Protein AF-A0A978V3Z7-F1 (afdb_monomer_lite)

Foldseek 3Di:
DPPPPPPVVVVVVVVVVVVVVVVVVVVVVVVVVVVVCVVDPQDDDPPDDPVSNVLSVLLVVLVVCLVDVVNLVVVCVVVVHDSVVSSVVSVVVNVVD

Radius of gyration: 27.11 Å; chains: 1; bounding box: 57×22×78 Å

Sequence (97 aa):
MQVTLSLSLYHAPISLFEENIRASDRFNINSQLEHLQAKYVGTGHADLNRFEWAVNIQRDSYASYVGHYPILAYFAIAENESIGRERYNFMQVQRLC

Secondary structure (DSSP, 8-state):
--SSSSSSSSSHHHHHHHHHHHHHHHHHHHHHHHHHHHHSTT---TT--HHHHHHHHHHHHHHHHHH-HHHHHHHHHHHT--HHHHHHHHHHHHHH-

Structure (mmCIF, N/CA/C/O backbone):
data_AF-A0A978V3Z7-F1
#
_entry.id   AF-A0A978V3Z7-F1
#
loop_
_atom_site.group_PDB
_atom_site.id
_atom_site.type_symbol
_atom_site.label_atom_id
_atom_site.label_alt_id
_atom_site.label_comp_id
_atom_site.label_asym_id
_atom_site.label_entity_id
_atom_site.label_seq_id
_atom_site.pdbx_PDB_ins_code
_atom_site.Cartn_x
_atom_site.Cartn_y
_atom_site.Cartn_z
_atom_site.occupancy
_atom_site.B_iso_or_equiv
_atom_site.auth_seq_id
_atom_site.auth_comp_id
_atom_site.auth_asym_id
_atom_site.auth_atom_id
_atom_site.pdbx_PDB_model_num
ATOM 1 N N . MET A 1 1 ? 42.216 -14.604 -55.842 1.00 47.00 1 MET A N 1
ATOM 2 C CA . MET A 1 1 ? 41.870 -14.406 -54.416 1.00 47.00 1 MET A CA 1
ATOM 3 C C . MET A 1 1 ? 41.500 -12.936 -54.134 1.00 47.00 1 MET A C 1
ATOM 5 O O . MET A 1 1 ? 42.093 -12.334 -53.255 1.00 47.00 1 MET A O 1
ATOM 9 N N . GLN A 1 2 ? 40.561 -12.331 -54.885 1.00 47.78 2 GLN A N 1
ATOM 10 C CA . GLN A 1 2 ? 40.122 -10.932 -54.657 1.00 47.78 2 GLN A CA 1
ATOM 11 C C . GLN A 1 2 ? 38.626 -10.655 -54.918 1.00 47.78 2 GLN A C 1
ATOM 13 O O . GLN A 1 2 ? 38.175 -9.541 -54.690 1.00 47.78 2 GLN A O 1
ATOM 18 N N . VAL A 1 3 ? 37.816 -11.641 -55.322 1.00 46.72 3 VAL A N 1
ATOM 19 C CA . VAL A 1 3 ? 36.389 -11.396 -55.639 1.00 46.72 3 VAL A CA 1
ATOM 20 C C . VAL A 1 3 ? 35.466 -11.583 -54.418 1.00 46.72 3 VAL A C 1
ATOM 22 O O . VAL A 1 3 ? 34.277 -11.312 -54.487 1.00 46.72 3 VAL A O 1
ATOM 25 N N . THR A 1 4 ? 35.998 -11.984 -53.259 1.00 53.34 4 THR A N 1
ATOM 26 C CA . THR A 1 4 ? 35.212 -12.167 -52.022 1.00 53.34 4 THR A CA 1
ATOM 27 C C . THR A 1 4 ? 35.199 -10.948 -51.089 1.00 53.34 4 THR A C 1
ATOM 29 O O . THR A 1 4 ? 34.385 -10.909 -50.174 1.00 53.34 4 THR A O 1
ATOM 32 N N . LEU A 1 5 ? 36.053 -9.937 -51.307 1.00 52.28 5 LEU A N 1
ATOM 33 C CA . LEU A 1 5 ? 36.185 -8.766 -50.417 1.00 52.28 5 LEU A CA 1
ATOM 34 C C . LEU A 1 5 ? 35.220 -7.607 -50.732 1.00 52.28 5 LEU A C 1
ATOM 36 O O . LEU A 1 5 ? 35.071 -6.713 -49.907 1.00 52.28 5 LEU A O 1
ATOM 40 N N . SER A 1 6 ? 34.550 -7.602 -51.890 1.00 51.97 6 SER A N 1
ATOM 41 C CA . SER A 1 6 ? 33.643 -6.510 -52.282 1.00 51.97 6 SER A CA 1
ATOM 42 C C . SER A 1 6 ? 32.201 -6.678 -51.792 1.00 51.97 6 SER A C 1
ATOM 44 O O . SER A 1 6 ? 31.463 -5.700 -51.776 1.00 51.97 6 SER A O 1
ATOM 46 N N . LEU A 1 7 ? 31.783 -7.874 -51.362 1.00 54.34 7 LEU A N 1
ATOM 47 C CA . LEU A 1 7 ? 30.390 -8.136 -50.965 1.00 54.34 7 LEU A CA 1
ATOM 48 C C . LEU A 1 7 ? 30.101 -7.851 -49.476 1.00 54.34 7 LEU A C 1
ATOM 50 O O . LEU A 1 7 ? 28.948 -7.647 -49.109 1.00 54.34 7 LEU A O 1
ATOM 54 N N . SER A 1 8 ? 31.123 -7.790 -48.616 1.00 53.78 8 SER A N 1
ATOM 55 C CA . SER A 1 8 ? 30.967 -7.534 -47.172 1.00 53.78 8 SER A CA 1
ATOM 56 C C . SER A 1 8 ? 30.733 -6.058 -46.819 1.00 53.78 8 SER A C 1
ATOM 58 O O . SER A 1 8 ? 30.177 -5.765 -45.764 1.00 53.78 8 SER A O 1
ATOM 60 N N . LEU A 1 9 ? 31.102 -5.118 -47.697 1.00 55.25 9 LEU A N 1
ATOM 61 C CA . LEU A 1 9 ? 30.970 -3.674 -47.450 1.00 55.25 9 LEU A CA 1
ATOM 62 C C . LEU A 1 9 ? 29.582 -3.105 -47.805 1.00 55.25 9 LEU A C 1
ATOM 64 O O . LEU A 1 9 ? 29.195 -2.074 -47.264 1.00 55.25 9 LEU A O 1
ATOM 68 N N . TYR A 1 10 ? 28.801 -3.787 -48.651 1.00 53.47 10 TYR A N 1
ATOM 69 C CA . TYR A 1 10 ? 27.436 -3.368 -49.018 1.00 53.47 10 TYR A CA 1
ATOM 70 C C . TYR A 1 10 ? 26.343 -3.906 -48.079 1.00 53.47 10 TYR A C 1
ATOM 72 O O . TYR A 1 10 ? 25.186 -3.513 -48.201 1.00 53.47 10 TYR A O 1
ATOM 80 N N . HIS A 1 11 ? 26.692 -4.777 -47.126 1.00 56.09 11 HIS A N 1
ATOM 81 C CA . HIS A 1 11 ? 25.752 -5.321 -46.136 1.00 56.09 11 HIS A CA 1
ATOM 82 C C . HIS A 1 11 ? 25.703 -4.512 -44.823 1.00 56.09 11 HIS A C 1
ATOM 84 O O . HIS A 1 11 ? 24.694 -4.526 -44.125 1.00 56.09 11 HIS A O 1
ATOM 90 N N . ALA A 1 12 ? 26.756 -3.749 -44.513 1.00 57.56 12 ALA A N 1
ATOM 91 C CA . ALA A 1 12 ? 26.858 -2.934 -43.299 1.00 57.56 12 ALA A CA 1
ATOM 92 C C . ALA A 1 12 ? 25.809 -1.802 -43.137 1.00 57.56 12 ALA A C 1
ATOM 94 O O . ALA A 1 12 ? 25.363 -1.576 -42.011 1.00 57.56 12 ALA A O 1
ATOM 95 N N . PRO A 1 13 ? 25.376 -1.066 -44.186 1.00 61.66 13 PRO A N 1
ATOM 96 C CA . PRO A 1 13 ? 24.436 0.044 -43.990 1.00 61.66 13 PRO A CA 1
ATOM 97 C C . PRO A 1 13 ? 23.011 -0.422 -43.647 1.00 61.66 13 PRO A C 1
ATOM 99 O O . PRO A 1 13 ? 22.299 0.285 -42.940 1.00 61.66 13 PRO A O 1
ATOM 102 N N . ILE A 1 14 ? 22.604 -1.617 -44.093 1.00 66.38 14 ILE A N 1
ATOM 103 C CA . ILE A 1 14 ? 21.287 -2.194 -43.775 1.00 66.38 14 ILE A CA 1
ATOM 104 C C . ILE A 1 14 ? 21.258 -2.678 -42.321 1.00 66.38 14 ILE A C 1
ATOM 106 O O . ILE A 1 14 ? 20.304 -2.390 -41.605 1.00 66.38 14 ILE A O 1
ATOM 110 N N . SER A 1 15 ? 22.315 -3.351 -41.853 1.00 65.81 15 SER A N 1
ATOM 111 C CA . SER A 1 15 ? 22.393 -3.823 -40.464 1.00 65.81 15 SER A CA 1
ATOM 112 C C . SER A 1 15 ? 22.449 -2.678 -39.451 1.00 65.81 15 SER A C 1
ATOM 114 O O . SER A 1 15 ? 21.828 -2.779 -38.400 1.00 65.81 15 SER A O 1
ATOM 116 N N . LEU A 1 16 ? 23.132 -1.573 -39.776 1.00 70.94 16 LEU A N 1
ATOM 117 C CA . LEU A 1 16 ? 23.174 -0.378 -38.924 1.00 70.94 16 LEU A CA 1
ATOM 118 C C . LEU A 1 16 ? 21.828 0.355 -38.874 1.00 70.94 16 LEU A 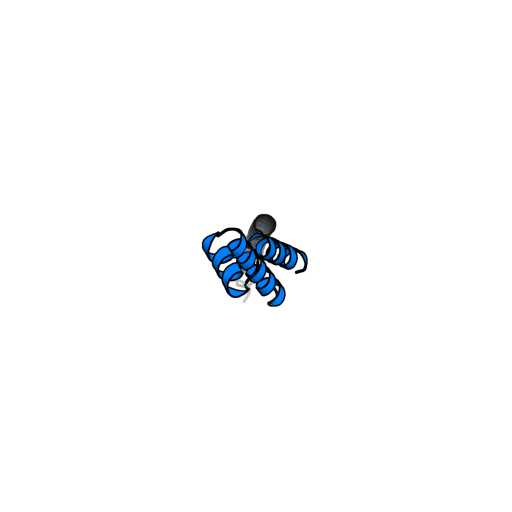C 1
ATOM 120 O O . LEU A 1 16 ? 21.448 0.877 -37.829 1.00 70.94 16 LEU A O 1
ATOM 124 N N . PHE A 1 17 ? 21.099 0.403 -39.989 1.00 71.44 17 PHE A N 1
ATOM 125 C CA . PHE A 1 17 ? 19.759 0.986 -40.017 1.00 71.44 17 PHE A CA 1
ATOM 126 C C . PHE A 1 17 ? 18.764 0.145 -39.207 1.00 71.44 17 PHE A C 1
ATOM 128 O O . PHE A 1 17 ? 18.030 0.693 -38.388 1.00 71.44 17 PHE A O 1
ATOM 135 N N . GLU A 1 18 ? 18.799 -1.179 -39.366 1.00 70.44 18 GLU A N 1
ATOM 136 C CA . GLU A 1 18 ? 18.013 -2.113 -38.554 1.00 70.44 18 GLU A CA 1
ATOM 137 C C . GLU A 1 18 ? 18.361 -2.001 -37.063 1.00 70.44 18 GLU A C 1
ATOM 139 O O . GLU A 1 18 ? 17.456 -1.894 -36.240 1.00 70.44 18 GLU A O 1
ATOM 144 N N . GLU A 1 19 ? 19.645 -1.943 -36.687 1.00 73.62 19 GLU A N 1
ATOM 145 C CA . GLU A 1 19 ? 20.055 -1.710 -35.293 1.00 73.62 19 GLU A CA 1
ATOM 146 C C . GLU A 1 19 ? 19.510 -0.394 -34.734 1.00 73.62 19 GLU A C 1
ATOM 148 O O . GLU A 1 19 ? 19.061 -0.355 -33.588 1.00 73.62 19 GLU A O 1
ATOM 153 N N . ASN A 1 20 ? 19.501 0.672 -35.536 1.00 74.88 20 ASN A N 1
ATOM 154 C CA . ASN A 1 20 ? 19.003 1.975 -35.108 1.00 74.88 20 ASN A CA 1
ATOM 155 C C . ASN A 1 20 ? 17.472 1.982 -34.946 1.00 74.88 20 ASN A C 1
ATOM 157 O O . ASN A 1 20 ? 16.961 2.532 -33.970 1.00 74.88 20 ASN A O 1
ATOM 161 N N . ILE A 1 21 ? 16.736 1.307 -35.839 1.00 77.06 21 ILE A N 1
ATOM 162 C CA . ILE A 1 21 ? 15.292 1.075 -35.668 1.00 77.06 21 ILE A CA 1
ATOM 163 C C . ILE A 1 21 ? 15.042 0.265 -34.394 1.00 77.06 21 ILE A C 1
ATOM 165 O O . ILE A 1 21 ? 14.244 0.682 -33.557 1.00 77.06 21 ILE A O 1
ATOM 169 N N . ARG A 1 22 ? 15.784 -0.829 -34.171 1.00 74.69 22 ARG A N 1
ATOM 170 C CA . ARG A 1 22 ? 15.649 -1.635 -32.948 1.00 74.69 22 ARG A CA 1
ATOM 171 C C . ARG A 1 22 ? 15.952 -0.832 -31.688 1.00 74.69 22 ARG A C 1
ATOM 173 O O . ARG A 1 22 ? 15.265 -1.002 -30.684 1.00 74.69 22 ARG A O 1
ATOM 180 N N . ALA A 1 23 ? 16.959 0.036 -31.712 1.00 77.12 23 ALA A N 1
ATOM 181 C CA . ALA A 1 23 ? 17.276 0.917 -30.593 1.00 77.12 23 ALA A CA 1
ATOM 182 C C . ALA A 1 23 ? 16.158 1.946 -30.343 1.00 77.12 23 ALA A C 1
ATOM 184 O O . ALA A 1 23 ? 15.782 2.172 -29.191 1.00 77.12 23 ALA A O 1
ATOM 185 N N . SER A 1 24 ? 15.584 2.518 -31.407 1.00 78.38 24 SER A N 1
ATOM 186 C CA . SER A 1 24 ? 14.454 3.451 -31.332 1.00 78.38 24 SER A CA 1
ATOM 187 C C . SER A 1 24 ? 13.189 2.788 -30.772 1.00 78.38 24 SER A C 1
ATOM 189 O O . SER A 1 24 ? 12.563 3.337 -29.864 1.00 78.38 24 SER A O 1
ATOM 191 N N . ASP A 1 25 ? 12.869 1.567 -31.211 1.00 79.94 25 ASP A N 1
ATOM 192 C CA . ASP A 1 25 ? 11.753 0.777 -30.680 1.00 79.94 25 ASP A CA 1
ATOM 193 C C . ASP A 1 25 ? 11.938 0.471 -29.190 1.00 79.94 25 ASP A C 1
ATOM 195 O O . ASP A 1 25 ? 11.000 0.578 -28.401 1.00 79.94 25 ASP A O 1
ATOM 199 N N . ARG A 1 26 ? 13.165 0.143 -28.766 1.00 75.81 26 ARG A N 1
ATOM 200 C CA . ARG A 1 26 ? 13.482 -0.097 -27.350 1.00 75.81 26 ARG A CA 1
ATOM 201 C C . ARG A 1 26 ? 13.337 1.164 -26.505 1.00 75.81 26 ARG A C 1
ATOM 203 O O . ARG A 1 26 ? 12.795 1.081 -25.407 1.00 75.81 26 ARG A O 1
ATOM 210 N N . PHE A 1 27 ? 13.766 2.317 -27.015 1.00 75.88 27 PHE A N 1
ATOM 211 C CA . PHE A 1 27 ? 13.562 3.600 -26.344 1.00 75.88 27 PHE A CA 1
ATOM 212 C C . PHE A 1 27 ? 12.070 3.942 -26.210 1.00 75.88 27 PHE A C 1
ATOM 214 O O . PHE A 1 27 ? 11.623 4.355 -25.142 1.00 75.88 27 PHE A O 1
ATOM 221 N N . ASN A 1 28 ? 11.283 3.698 -27.260 1.00 81.44 28 ASN A N 1
ATOM 222 C CA . ASN A 1 28 ? 9.835 3.902 -27.254 1.00 81.44 28 ASN A CA 1
ATOM 223 C C . ASN A 1 28 ? 9.106 2.971 -26.266 1.00 81.44 28 ASN A C 1
ATOM 225 O O . ASN A 1 28 ? 8.177 3.387 -25.578 1.00 81.44 28 ASN A O 1
ATOM 229 N N . ILE A 1 29 ? 9.532 1.711 -26.160 1.00 78.75 29 ILE A N 1
ATOM 230 C CA . ILE A 1 29 ? 8.973 0.768 -25.182 1.00 78.75 29 ILE A CA 1
ATOM 231 C C . ILE A 1 29 ? 9.301 1.220 -23.755 1.00 78.75 29 ILE A C 1
ATOM 233 O O . ILE A 1 29 ? 8.419 1.220 -22.899 1.00 78.75 29 ILE A O 1
ATOM 237 N N . ASN A 1 30 ? 10.542 1.638 -23.496 1.00 81.62 30 ASN A N 1
ATOM 238 C CA . ASN A 1 30 ? 10.953 2.083 -22.165 1.00 81.62 30 ASN A CA 1
ATOM 239 C C . ASN A 1 30 ? 10.191 3.341 -21.722 1.00 81.62 30 ASN A C 1
ATOM 241 O O . ASN A 1 30 ? 9.692 3.374 -20.602 1.00 81.62 30 ASN A O 1
ATOM 245 N N . SER A 1 31 ? 10.002 4.325 -22.607 1.00 82.44 31 SER A N 1
ATOM 246 C CA . SER A 1 31 ? 9.251 5.542 -22.268 1.00 82.44 31 SER A CA 1
ATOM 247 C C . SER A 1 31 ? 7.770 5.266 -21.974 1.00 82.44 31 SER A C 1
ATOM 249 O O . SER A 1 31 ? 7.187 5.868 -21.070 1.00 82.44 31 SER A O 1
ATOM 251 N N . GLN A 1 32 ? 7.152 4.315 -22.684 1.00 82.81 32 GLN A N 1
ATOM 252 C CA . GLN A 1 32 ? 5.789 3.867 -22.390 1.00 82.81 32 GLN A CA 1
ATOM 253 C C . GLN A 1 32 ? 5.701 3.149 -21.038 1.00 82.81 32 GLN A C 1
ATOM 255 O O . GLN A 1 32 ? 4.755 3.378 -20.282 1.00 82.81 32 GLN A O 1
ATOM 260 N N . LEU A 1 33 ? 6.682 2.304 -20.712 1.00 83.12 33 LEU A N 1
ATOM 261 C CA . LEU A 1 33 ? 6.736 1.611 -19.425 1.00 83.12 33 LEU A CA 1
ATOM 262 C C . LEU A 1 33 ? 6.912 2.590 -18.260 1.00 83.12 33 LEU A C 1
ATOM 264 O O . LEU A 1 33 ? 6.164 2.501 -17.287 1.00 83.12 33 LEU A O 1
ATOM 268 N N . GLU A 1 34 ? 7.813 3.563 -18.387 1.00 84.12 34 GLU A N 1
ATOM 269 C CA . GLU A 1 34 ? 8.020 4.622 -17.391 1.00 84.12 34 GLU A CA 1
ATOM 270 C C . GLU A 1 34 ? 6.745 5.449 -17.174 1.00 84.12 34 GLU A C 1
ATOM 272 O O . GLU A 1 34 ? 6.367 5.743 -16.037 1.00 84.12 34 GLU A O 1
ATOM 277 N N . HIS A 1 35 ? 6.016 5.765 -18.250 1.00 85.69 35 HIS A N 1
ATOM 278 C CA . HIS A 1 35 ? 4.735 6.463 -18.151 1.00 85.69 35 HIS A CA 1
ATOM 279 C C . HIS A 1 35 ? 3.689 5.663 -17.357 1.00 85.69 35 HIS A C 1
ATOM 281 O O . HIS A 1 35 ? 2.981 6.219 -16.512 1.00 85.69 35 HIS A O 1
ATOM 287 N N . LEU A 1 36 ? 3.584 4.354 -17.604 1.00 86.81 36 LEU A N 1
ATOM 288 C CA . LEU A 1 36 ? 2.651 3.488 -16.880 1.00 86.81 36 LEU A CA 1
ATOM 289 C C . LEU A 1 36 ? 3.056 3.319 -15.410 1.00 86.81 36 LEU A C 1
ATOM 291 O O . LEU A 1 36 ? 2.188 3.360 -14.538 1.00 86.81 36 LEU A O 1
ATOM 295 N N . GLN A 1 37 ? 4.352 3.197 -15.127 1.00 86.00 37 GLN A N 1
ATOM 296 C CA . GLN A 1 37 ? 4.888 3.114 -13.766 1.00 86.00 37 GLN A CA 1
ATOM 297 C C . GLN A 1 37 ? 4.635 4.401 -12.971 1.00 86.00 37 GLN A C 1
ATOM 299 O O . GLN A 1 37 ? 4.272 4.333 -11.799 1.00 86.00 37 GLN A O 1
ATOM 304 N N . ALA A 1 38 ? 4.728 5.567 -13.615 1.00 83.50 38 ALA A N 1
ATOM 305 C CA . ALA A 1 38 ? 4.375 6.844 -12.997 1.00 83.50 38 ALA A CA 1
ATOM 306 C C . ALA A 1 38 ? 2.867 6.970 -12.705 1.00 83.50 38 ALA A C 1
ATOM 308 O O . ALA A 1 38 ? 2.470 7.655 -11.763 1.00 83.50 38 ALA A O 1
ATOM 309 N N . LYS A 1 39 ? 2.014 6.310 -13.500 1.00 89.88 39 LYS A N 1
ATOM 310 C CA . LYS A 1 39 ? 0.554 6.334 -13.328 1.00 89.88 39 LYS A CA 1
ATOM 311 C C . LYS A 1 39 ? 0.064 5.382 -12.235 1.00 89.88 39 LYS A C 1
ATOM 313 O O . LYS A 1 39 ? -0.869 5.724 -11.509 1.00 89.88 39 LYS A O 1
ATOM 318 N N . TYR A 1 40 ? 0.651 4.191 -12.137 1.00 88.44 40 TYR A N 1
ATOM 319 C CA . TYR A 1 40 ? 0.221 3.139 -11.214 1.00 88.44 40 TYR A CA 1
ATOM 320 C C . TYR A 1 40 ? 1.274 2.906 -10.131 1.00 88.44 40 TYR A C 1
ATOM 322 O O . TYR A 1 40 ? 2.239 2.161 -10.315 1.00 88.44 40 TYR A O 1
ATOM 330 N N . VAL A 1 41 ? 1.055 3.538 -8.976 1.00 86.75 41 VAL A N 1
ATOM 331 C CA . VAL A 1 41 ? 1.937 3.426 -7.808 1.00 86.75 41 VAL A CA 1
ATOM 332 C C . VAL A 1 41 ? 2.052 1.965 -7.363 1.00 86.75 41 VAL A C 1
ATOM 334 O O . VAL A 1 41 ? 1.043 1.287 -7.186 1.00 86.75 41 VAL A O 1
ATOM 337 N N . GLY A 1 42 ? 3.284 1.492 -7.159 1.00 85.81 42 GLY A N 1
ATOM 338 C CA . GLY A 1 42 ? 3.577 0.106 -6.773 1.00 85.81 42 GLY A CA 1
ATOM 339 C C . GLY A 1 42 ? 3.889 -0.836 -7.940 1.00 85.81 42 GLY A C 1
ATOM 340 O O . GLY A 1 42 ? 4.174 -2.009 -7.705 1.00 85.81 42 GLY A O 1
ATOM 341 N N . THR A 1 43 ? 3.884 -0.347 -9.185 1.00 88.06 43 THR A N 1
ATOM 342 C CA . THR A 1 43 ? 4.331 -1.132 -10.347 1.00 88.06 43 THR A CA 1
ATOM 343 C C . THR A 1 43 ? 5.833 -1.402 -10.257 1.00 88.06 43 THR A C 1
ATOM 345 O O . THR A 1 43 ? 6.630 -0.470 -10.175 1.00 88.06 43 THR A O 1
ATOM 348 N N . GLY A 1 44 ? 6.224 -2.678 -10.275 1.00 86.25 44 GLY A N 1
ATOM 349 C CA . GLY A 1 44 ? 7.627 -3.070 -10.155 1.00 86.25 44 GLY A CA 1
ATOM 350 C C . GLY A 1 44 ? 8.464 -2.864 -11.421 1.00 86.25 44 GLY A C 1
ATOM 351 O O . GLY A 1 44 ? 7.939 -2.757 -12.531 1.00 86.25 44 GLY A O 1
ATOM 352 N N . HIS A 1 45 ? 9.787 -2.853 -11.245 1.00 87.00 45 HIS A N 1
ATOM 353 C CA . HIS A 1 45 ? 10.787 -2.854 -12.316 1.00 87.00 45 HIS A CA 1
ATOM 354 C C . HIS A 1 45 ? 11.965 -3.774 -11.953 1.00 87.00 45 HIS A C 1
ATOM 356 O O . HIS A 1 45 ? 12.068 -4.239 -10.819 1.00 87.00 45 HIS A O 1
ATOM 362 N N . ALA A 1 46 ? 12.837 -4.072 -12.922 1.00 85.31 46 ALA A N 1
ATOM 363 C CA . ALA A 1 46 ? 13.929 -5.037 -12.749 1.00 85.31 46 ALA A CA 1
ATOM 364 C C . ALA A 1 46 ? 14.922 -4.650 -11.634 1.00 85.31 46 ALA A C 1
ATOM 366 O O . ALA A 1 46 ? 15.430 -5.526 -10.940 1.00 85.31 46 ALA A O 1
ATOM 367 N N . ASP A 1 47 ? 15.148 -3.351 -11.438 1.00 88.19 47 ASP A N 1
ATOM 368 C CA . ASP A 1 47 ? 16.069 -2.811 -10.427 1.00 88.19 47 ASP A CA 1
ATOM 369 C C . ASP A 1 47 ? 15.406 -2.516 -9.069 1.00 88.19 47 ASP A C 1
ATOM 371 O O . ASP A 1 47 ? 16.003 -1.862 -8.216 1.00 88.19 47 ASP A O 1
ATOM 375 N N . LEU A 1 48 ? 14.161 -2.954 -8.862 1.00 90.06 48 LEU A N 1
ATOM 376 C CA . LEU A 1 48 ? 13.400 -2.641 -7.657 1.00 90.06 48 LEU A CA 1
ATOM 377 C C . LEU A 1 48 ? 14.008 -3.335 -6.429 1.00 90.06 48 LEU A C 1
ATOM 379 O O . LEU A 1 48 ? 14.198 -4.556 -6.402 1.00 90.06 48 LEU A O 1
ATOM 383 N N . ASN A 1 49 ? 14.290 -2.563 -5.378 1.00 93.06 49 ASN A N 1
ATOM 384 C CA . ASN A 1 49 ? 14.915 -3.101 -4.175 1.00 93.06 49 ASN A CA 1
ATOM 385 C C . ASN A 1 49 ? 13.903 -3.885 -3.321 1.00 93.06 49 ASN A C 1
ATOM 387 O O . ASN A 1 49 ? 12.738 -3.511 -3.189 1.00 93.06 49 ASN A O 1
ATOM 391 N N . ARG A 1 50 ? 14.363 -4.934 -2.627 1.00 90.75 50 ARG A N 1
ATOM 392 C CA . ARG A 1 50 ? 13.526 -5.726 -1.705 1.00 90.75 50 ARG A CA 1
ATOM 393 C C . ARG A 1 50 ? 12.787 -4.864 -0.680 1.00 90.75 50 ARG A C 1
ATOM 395 O O . ARG A 1 50 ? 11.659 -5.187 -0.328 1.00 90.75 50 ARG A O 1
ATOM 402 N N . PHE A 1 51 ? 13.416 -3.786 -0.209 1.00 91.38 51 PHE A N 1
ATOM 403 C CA . PHE A 1 51 ? 12.791 -2.853 0.727 1.00 91.38 51 PHE A CA 1
ATOM 404 C C . PHE A 1 51 ? 11.615 -2.097 0.093 1.00 91.38 51 PHE A C 1
ATOM 406 O O . PHE A 1 51 ? 10.530 -2.068 0.663 1.00 91.38 51 PHE A O 1
ATOM 413 N N . GLU A 1 52 ? 11.798 -1.554 -1.111 1.00 90.06 52 GLU A N 1
ATOM 414 C CA . GLU A 1 52 ? 10.745 -0.837 -1.843 1.00 90.06 52 GLU A CA 1
ATOM 415 C C . GLU A 1 52 ? 9.570 -1.762 -2.172 1.00 90.06 52 GLU A C 1
ATOM 417 O O . GLU A 1 52 ? 8.408 -1.367 -2.071 1.00 90.06 52 GLU A O 1
ATOM 422 N N . TRP A 1 53 ? 9.857 -3.029 -2.494 1.00 91.62 53 TRP A N 1
ATOM 423 C CA . TRP A 1 53 ? 8.814 -4.035 -2.680 1.00 91.62 53 TRP A CA 1
ATOM 424 C C . TRP A 1 53 ? 8.033 -4.243 -1.381 1.00 91.62 53 TRP A C 1
ATOM 426 O O . TRP A 1 53 ? 6.805 -4.147 -1.370 1.00 91.62 53 TRP A O 1
ATOM 436 N N . ALA A 1 54 ? 8.735 -4.504 -0.277 1.00 92.25 54 ALA A N 1
ATOM 437 C CA . ALA A 1 54 ? 8.105 -4.773 1.008 1.00 92.25 54 ALA A CA 1
ATOM 438 C C . ALA A 1 54 ? 7.196 -3.616 1.453 1.00 92.25 54 ALA A C 1
ATOM 440 O O . ALA A 1 54 ? 6.063 -3.864 1.863 1.00 92.25 54 ALA A O 1
ATOM 441 N N . VAL A 1 55 ? 7.646 -2.367 1.291 1.00 91.50 55 VAL A N 1
ATOM 442 C CA . VAL A 1 55 ? 6.848 -1.172 1.609 1.00 91.50 55 VAL A CA 1
ATOM 443 C C . VAL A 1 55 ? 5.602 -1.079 0.724 1.00 91.50 55 VAL A C 1
ATOM 445 O O . VAL A 1 55 ? 4.514 -0.814 1.233 1.00 91.50 55 VAL A O 1
ATOM 448 N N . ASN A 1 56 ? 5.710 -1.363 -0.579 1.00 92.12 56 ASN A N 1
ATOM 449 C CA . ASN A 1 56 ? 4.545 -1.386 -1.468 1.00 92.12 56 ASN A CA 1
ATOM 450 C C . ASN A 1 56 ? 3.501 -2.427 -1.037 1.00 92.12 56 ASN A C 1
ATOM 452 O O . ASN A 1 56 ? 2.319 -2.102 -0.940 1.00 92.12 56 ASN A O 1
ATOM 456 N N . ILE A 1 57 ? 3.935 -3.643 -0.693 1.00 92.88 57 ILE A N 1
ATOM 457 C CA . ILE A 1 57 ? 3.037 -4.707 -0.213 1.00 92.88 57 ILE A CA 1
ATOM 458 C C . ILE A 1 57 ? 2.393 -4.329 1.122 1.00 92.88 57 ILE A C 1
ATOM 460 O O . ILE A 1 57 ? 1.192 -4.529 1.316 1.00 92.88 57 ILE A O 1
ATOM 464 N N . GLN A 1 58 ? 3.173 -3.765 2.043 1.00 92.69 58 GLN A N 1
ATOM 465 C CA . GLN A 1 58 ? 2.682 -3.318 3.342 1.00 92.69 58 GLN A CA 1
ATOM 466 C C . GLN A 1 58 ? 1.617 -2.224 3.178 1.00 92.69 58 GLN A C 1
ATOM 468 O O . GLN A 1 58 ? 0.543 -2.315 3.776 1.00 92.69 58 GLN A O 1
ATOM 473 N N . ARG A 1 59 ? 1.872 -1.235 2.313 1.00 92.31 59 ARG A N 1
ATOM 474 C CA . ARG A 1 59 ? 0.934 -0.152 1.990 1.00 92.31 59 ARG A CA 1
ATOM 475 C C . ARG A 1 59 ? -0.384 -0.692 1.432 1.00 92.31 59 ARG A C 1
ATOM 477 O O . ARG A 1 59 ? -1.448 -0.285 1.897 1.00 92.31 59 ARG A O 1
ATOM 484 N N . ASP A 1 60 ? -0.324 -1.617 0.477 1.00 93.38 60 ASP A N 1
ATOM 485 C CA . ASP A 1 60 ? -1.520 -2.207 -0.142 1.00 93.38 60 ASP A CA 1
ATOM 486 C C . ASP A 1 60 ? -2.310 -3.089 0.844 1.00 93.38 60 ASP A C 1
ATOM 488 O O . ASP A 1 60 ? -3.547 -3.110 0.829 1.00 93.38 60 ASP A O 1
ATOM 492 N N . SER A 1 61 ? -1.608 -3.756 1.766 1.00 93.50 61 SER A N 1
ATOM 493 C CA . SER A 1 61 ? -2.228 -4.531 2.845 1.00 93.50 61 SER A CA 1
ATOM 494 C C . SER A 1 61 ? -3.003 -3.625 3.805 1.00 93.50 61 SER A C 1
ATOM 496 O O . SER A 1 61 ? -4.192 -3.851 4.027 1.00 93.50 61 SER A O 1
ATOM 498 N N . TYR A 1 62 ? -2.392 -2.544 4.308 1.00 93.38 62 TYR A N 1
ATOM 499 C CA . TYR A 1 62 ? -3.084 -1.600 5.197 1.00 93.38 62 TYR A CA 1
ATOM 500 C C . TYR A 1 62 ? -4.248 -0.879 4.514 1.00 93.38 62 TYR A C 1
ATOM 502 O O . TYR A 1 62 ? -5.303 -0.701 5.129 1.00 93.38 62 TYR A O 1
ATOM 510 N N . ALA A 1 63 ? -4.102 -0.516 3.235 1.00 92.44 63 ALA A N 1
ATOM 511 C CA . ALA A 1 63 ? -5.200 0.047 2.454 1.00 92.44 63 ALA A CA 1
ATOM 512 C C . ALA A 1 63 ? -6.389 -0.927 2.386 1.00 92.44 63 ALA A C 1
ATOM 514 O O . ALA A 1 63 ? -7.540 -0.527 2.580 1.00 92.44 63 ALA A O 1
ATOM 515 N N . SER A 1 64 ? -6.110 -2.220 2.193 1.00 93.94 64 SER A N 1
ATOM 516 C CA . SER A 1 64 ? -7.127 -3.273 2.217 1.00 93.94 64 SER A CA 1
ATOM 517 C C . SER A 1 64 ? -7.753 -3.434 3.603 1.00 93.94 64 SER A C 1
ATOM 519 O O . SER A 1 64 ? -8.971 -3.595 3.689 1.00 93.94 64 SER A O 1
ATOM 521 N N . TYR A 1 65 ? -6.969 -3.331 4.682 1.00 94.25 65 TYR A N 1
ATOM 522 C CA . TYR A 1 65 ? -7.482 -3.448 6.049 1.00 94.25 65 TYR A CA 1
ATOM 523 C C . TYR A 1 65 ? -8.475 -2.345 6.398 1.00 94.25 65 TYR A C 1
ATOM 525 O O . TYR A 1 65 ? -9.532 -2.621 6.953 1.00 94.25 65 TYR A O 1
ATOM 533 N N . VAL A 1 66 ? -8.178 -1.103 6.016 1.00 92.94 66 VAL A N 1
ATOM 534 C CA . VAL A 1 66 ? -9.069 0.043 6.249 1.00 92.94 66 VAL A CA 1
ATOM 5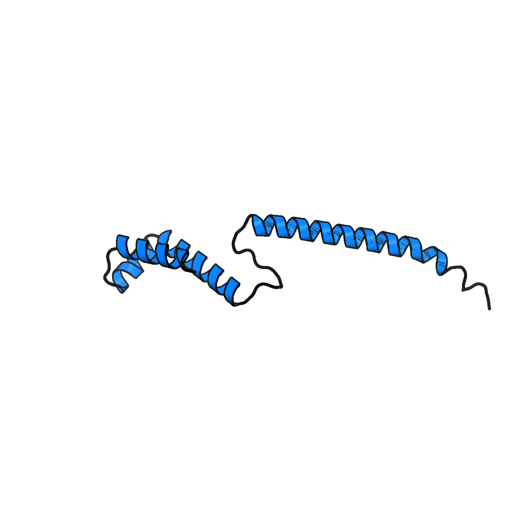35 C C . VAL A 1 66 ? -10.275 0.044 5.299 1.00 92.94 66 VAL A C 1
ATOM 537 O O . VAL A 1 66 ? -11.355 0.508 5.676 1.00 92.94 66 VAL A O 1
ATOM 540 N N . GLY A 1 67 ? -10.103 -0.457 4.071 1.00 93.19 67 GLY A N 1
ATOM 541 C CA . GLY A 1 67 ? -11.155 -0.513 3.055 1.00 93.19 67 GLY A CA 1
ATOM 542 C C . GLY A 1 67 ? -12.226 -1.575 3.320 1.00 93.19 67 GLY A C 1
ATOM 543 O O . GLY A 1 67 ? -13.395 -1.354 3.003 1.00 93.19 67 GLY A O 1
ATOM 544 N N . HIS A 1 68 ? -11.862 -2.702 3.936 1.00 95.56 68 HIS A N 1
ATOM 545 C CA . HIS A 1 68 ? -12.786 -3.804 4.203 1.00 95.56 68 HIS A CA 1
ATOM 546 C C . HIS A 1 68 ? -13.243 -3.791 5.665 1.00 95.56 68 HIS A C 1
ATOM 548 O O . HIS A 1 68 ? -12.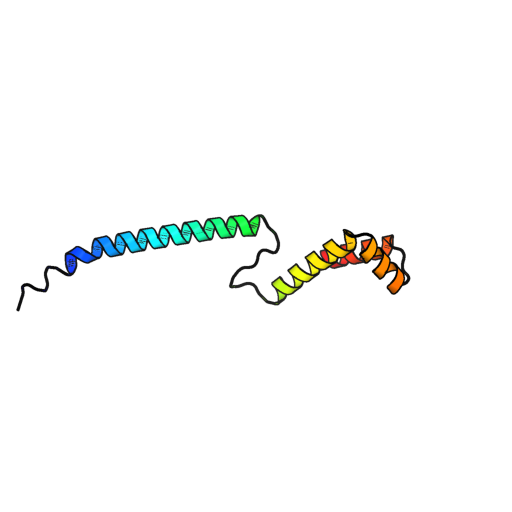508 -4.145 6.579 1.00 95.56 68 HIS A O 1
ATOM 554 N N . TYR A 1 69 ? -14.510 -3.459 5.904 1.00 92.44 69 TYR A N 1
ATOM 555 C CA . TYR A 1 69 ? -15.068 -3.445 7.259 1.00 92.44 69 TYR A CA 1
ATOM 556 C C . TYR A 1 69 ? -14.868 -4.742 8.082 1.00 92.44 69 TYR A C 1
ATOM 558 O O . TYR A 1 69 ? -14.490 -4.625 9.248 1.00 92.44 69 TYR A O 1
ATO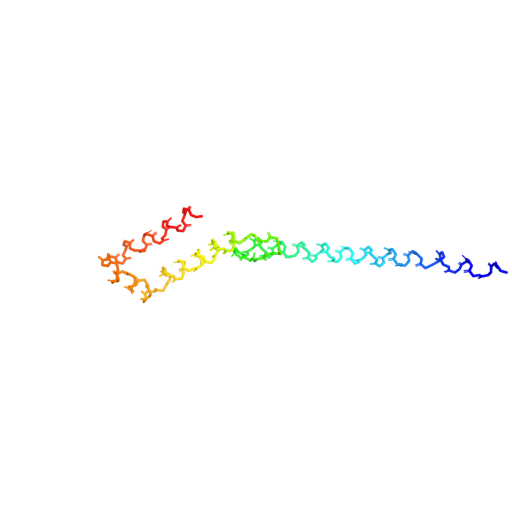M 566 N N . PRO A 1 70 ? -15.068 -5.969 7.546 1.00 95.19 70 PRO A N 1
ATOM 567 C CA . PRO A 1 70 ? -14.956 -7.177 8.368 1.00 95.19 70 PRO A CA 1
ATOM 568 C C . PRO A 1 70 ? -13.531 -7.433 8.866 1.00 95.19 70 PRO A C 1
ATOM 570 O O . PRO A 1 70 ? -13.358 -7.902 9.988 1.00 95.19 70 PRO A O 1
ATOM 573 N N . ILE A 1 71 ? -12.511 -7.099 8.069 1.00 95.25 71 ILE A N 1
ATOM 574 C CA . ILE A 1 71 ? -11.120 -7.304 8.480 1.00 95.25 71 ILE A CA 1
ATOM 575 C C . ILE A 1 71 ? -10.687 -6.233 9.489 1.00 95.25 71 ILE A C 1
ATOM 577 O O . ILE A 1 71 ? -10.035 -6.556 10.475 1.00 95.25 71 ILE A O 1
ATOM 581 N N . LEU A 1 72 ? -11.134 -4.983 9.314 1.00 94.75 72 LEU A N 1
ATOM 582 C CA . LEU A 1 72 ? -10.915 -3.922 10.297 1.00 94.75 72 LEU A CA 1
ATOM 583 C C . LEU A 1 72 ? -11.544 -4.274 11.653 1.00 94.75 72 LEU A C 1
ATOM 585 O O . LEU A 1 72 ? -10.916 -4.100 12.693 1.00 94.75 72 LEU A O 1
ATOM 589 N N . ALA A 1 73 ? -12.778 -4.786 11.640 1.00 94.75 73 ALA A N 1
ATOM 590 C CA . ALA A 1 73 ? -13.473 -5.214 12.849 1.00 94.75 73 ALA A CA 1
ATOM 591 C C . ALA A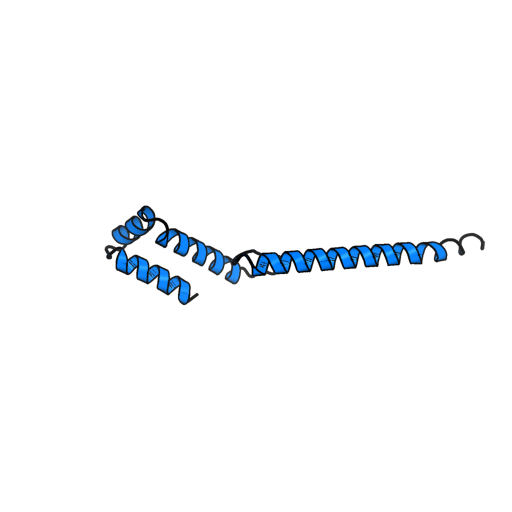 1 73 ? -12.769 -6.398 13.529 1.00 94.75 73 ALA A C 1
ATOM 593 O O . ALA A 1 73 ? -12.681 -6.429 14.753 1.00 94.75 73 ALA A O 1
ATOM 594 N N . TYR A 1 74 ? -12.226 -7.339 12.752 1.00 95.81 74 TYR A N 1
ATOM 595 C CA . TYR A 1 74 ? -11.432 -8.446 13.284 1.00 95.81 74 TYR A CA 1
ATOM 596 C C . TYR A 1 74 ? -10.205 -7.950 14.064 1.00 95.81 74 TYR A C 1
ATOM 598 O O . TYR A 1 74 ? -9.995 -8.383 15.196 1.00 95.81 74 TYR A O 1
ATOM 606 N N . PHE A 1 75 ? -9.443 -7.002 13.507 1.00 94.19 75 PHE A N 1
ATOM 607 C CA . PHE A 1 75 ? -8.294 -6.411 14.202 1.00 94.19 75 PHE A CA 1
ATOM 608 C C . PHE A 1 75 ? -8.704 -5.625 15.451 1.00 94.19 75 PHE A C 1
ATOM 610 O O . PHE A 1 75 ? -8.104 -5.806 16.505 1.00 94.19 75 PHE A O 1
ATOM 617 N N . ALA A 1 76 ? -9.781 -4.838 15.376 1.00 95.25 76 ALA A N 1
ATOM 618 C CA . ALA A 1 76 ? -10.299 -4.096 16.527 1.00 95.25 76 ALA A CA 1
ATOM 619 C C . ALA A 1 76 ? -10.706 -5.015 17.694 1.00 95.25 76 ALA A C 1
ATOM 621 O O . ALA A 1 76 ? -10.449 -4.702 18.854 1.00 95.25 76 ALA A O 1
ATOM 622 N N . ILE A 1 77 ? -11.301 -6.175 17.394 1.00 96.00 77 ILE A N 1
ATOM 623 C CA . ILE A 1 77 ? -11.642 -7.183 18.407 1.00 96.00 77 ILE A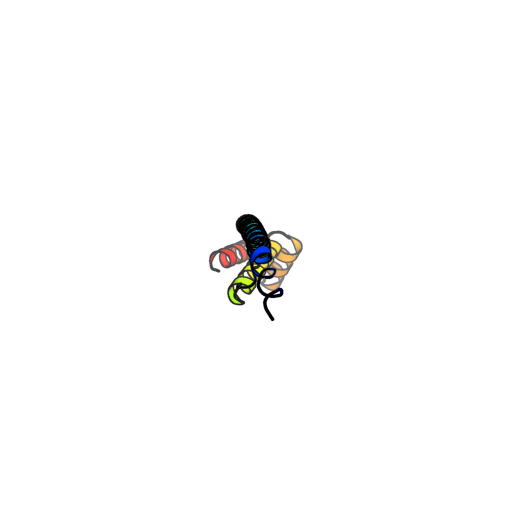 CA 1
ATOM 624 C C . ILE A 1 77 ? -10.377 -7.837 18.973 1.00 96.00 77 ILE A C 1
ATOM 626 O O . ILE A 1 77 ? -10.287 -8.024 20.184 1.00 96.00 77 ILE A O 1
ATOM 630 N N . ALA A 1 78 ? -9.409 -8.180 18.119 1.00 95.75 78 ALA A N 1
ATOM 631 C CA . ALA A 1 78 ? -8.168 -8.828 18.538 1.00 95.75 78 ALA A CA 1
ATOM 632 C C . ALA A 1 78 ? -7.313 -7.936 19.455 1.00 95.75 78 ALA A C 1
ATOM 634 O O . ALA A 1 78 ? -6.756 -8.426 20.434 1.00 95.75 78 ALA A O 1
ATOM 635 N N . GLU A 1 79 ? -7.239 -6.637 19.160 1.00 93.50 79 GLU A N 1
ATOM 636 C CA . GLU A 1 79 ? -6.477 -5.660 19.949 1.00 93.50 79 GLU A CA 1
ATOM 637 C C . GLU A 1 79 ? -7.294 -5.039 21.092 1.00 93.50 79 GLU A C 1
ATOM 639 O O . GLU A 1 79 ? -6.745 -4.342 21.942 1.00 93.50 79 GLU A O 1
ATOM 644 N N . ASN A 1 80 ? -8.596 -5.344 21.163 1.00 95.31 80 ASN A N 1
ATOM 645 C CA . ASN A 1 80 ? -9.532 -4.785 22.139 1.00 95.31 80 ASN A CA 1
ATOM 646 C C . ASN A 1 80 ? -9.546 -3.242 22.125 1.00 95.31 80 ASN A C 1
ATOM 648 O O . ASN A 1 80 ? -9.612 -2.580 23.161 1.00 95.31 80 ASN A O 1
ATOM 652 N N . GLU A 1 81 ? -9.512 -2.670 20.925 1.00 95.06 81 GLU A N 1
ATOM 653 C CA . GLU A 1 81 ? -9.552 -1.231 20.694 1.00 95.06 81 GLU A CA 1
ATOM 654 C C . GLU A 1 81 ? -10.772 -0.838 19.863 1.00 95.06 81 GLU A C 1
ATOM 656 O O . GLU A 1 81 ? -11.414 -1.642 19.183 1.00 95.06 81 GLU A O 1
ATOM 661 N N . SER A 1 82 ? -11.136 0.442 19.925 1.00 94.56 82 SER A N 1
ATOM 662 C CA . SER A 1 82 ? -12.247 0.931 19.105 1.00 94.56 82 SER A CA 1
ATOM 663 C C . SER A 1 82 ? -11.891 0.869 17.614 1.00 94.56 82 SER A C 1
ATOM 665 O O . SER A 1 82 ? -10.792 1.252 17.215 1.00 94.56 82 SER A O 1
ATOM 667 N N . ILE A 1 83 ? -12.858 0.505 16.765 1.00 93.12 83 ILE A N 1
ATOM 668 C CA . ILE A 1 83 ? -12.693 0.455 15.296 1.00 93.12 83 ILE A CA 1
ATOM 669 C C . ILE A 1 83 ? -12.137 1.779 14.737 1.00 93.12 83 ILE A C 1
ATOM 671 O O . ILE A 1 83 ? -11.333 1.787 13.807 1.00 93.12 83 ILE A O 1
ATOM 675 N N . GLY A 1 84 ? -12.552 2.916 15.308 1.00 92.69 84 GLY A N 1
ATOM 676 C CA . GLY A 1 84 ? -12.058 4.237 14.913 1.00 92.69 84 GLY A CA 1
ATOM 677 C C . GLY A 1 84 ? -10.580 4.461 15.248 1.00 92.69 84 GLY A C 1
ATOM 678 O O . GLY A 1 84 ? -9.871 5.083 14.456 1.00 92.69 84 GLY A O 1
ATOM 679 N N . ARG A 1 85 ? -10.105 3.927 16.382 1.00 92.62 85 ARG A N 1
ATOM 680 C CA . ARG A 1 85 ? -8.691 3.987 16.767 1.00 92.62 85 ARG A CA 1
ATOM 681 C C . ARG A 1 85 ? -7.841 3.103 15.864 1.00 92.62 85 ARG A C 1
ATOM 683 O O . ARG A 1 85 ? -6.851 3.607 15.349 1.00 92.62 85 ARG A O 1
ATOM 690 N N . GLU A 1 86 ? -8.262 1.869 15.596 1.00 93.19 86 GLU A N 1
ATOM 691 C CA . GLU A 1 86 ? -7.519 0.978 14.692 1.00 93.19 86 GLU A CA 1
ATOM 692 C C . GLU A 1 86 ? -7.435 1.533 13.273 1.00 93.19 86 GLU A C 1
ATOM 694 O O . GLU A 1 86 ? -6.377 1.542 12.642 1.00 93.19 86 GLU A O 1
ATOM 699 N N . ARG A 1 87 ? -8.526 2.133 12.789 1.00 92.62 87 ARG A N 1
ATOM 700 C CA . ARG A 1 87 ? -8.513 2.847 11.512 1.00 92.62 87 ARG A CA 1
ATOM 701 C C . ARG A 1 87 ? -7.491 3.985 11.502 1.00 92.62 87 ARG A C 1
ATOM 703 O O . ARG A 1 87 ? -6.768 4.139 10.521 1.00 92.62 87 ARG A O 1
ATOM 710 N N . TYR A 1 88 ? -7.440 4.787 12.567 1.00 92.38 88 TYR A N 1
ATOM 711 C CA . TYR A 1 88 ? -6.454 5.860 12.692 1.00 92.38 88 TYR A CA 1
ATOM 712 C C . TYR A 1 88 ? -5.029 5.300 12.747 1.00 92.38 88 TYR A C 1
ATOM 714 O O . TYR A 1 88 ? -4.160 5.792 12.035 1.00 92.38 88 TYR A O 1
ATOM 722 N N . ASN A 1 89 ? -4.805 4.239 13.522 1.00 91.50 89 ASN A N 1
ATOM 723 C CA . ASN A 1 89 ? -3.517 3.571 13.655 1.00 91.50 89 ASN A CA 1
ATOM 724 C C . ASN A 1 89 ? -2.979 3.116 12.287 1.00 91.50 89 ASN A C 1
ATOM 726 O O . ASN A 1 89 ? -1.898 3.536 11.873 1.00 91.50 89 ASN A O 1
ATOM 730 N N . PHE A 1 90 ? -3.780 2.380 11.510 1.00 90.75 90 PHE A N 1
ATOM 731 C CA . PHE A 1 90 ? -3.393 1.934 10.167 1.00 90.75 90 PHE A CA 1
ATOM 732 C C . PHE A 1 90 ? -3.139 3.091 9.190 1.00 90.75 90 PHE A C 1
ATOM 734 O O . PHE A 1 90 ? -2.205 3.027 8.390 1.00 90.75 90 PHE A O 1
ATOM 741 N N . MET A 1 91 ? -3.905 4.185 9.279 1.00 88.56 91 MET A N 1
ATOM 742 C CA . MET A 1 91 ? -3.666 5.382 8.462 1.00 88.56 91 MET A CA 1
ATOM 743 C C . MET A 1 91 ? -2.366 6.114 8.828 1.00 88.56 91 MET A C 1
ATOM 745 O O . MET A 1 91 ? -1.752 6.734 7.959 1.00 88.56 91 MET A O 1
ATOM 749 N N . GLN A 1 92 ? -1.941 6.064 10.093 1.00 85.94 92 GLN A N 1
ATOM 750 C CA . GLN A 1 92 ? -0.685 6.670 10.540 1.00 85.94 92 GLN A CA 1
ATOM 751 C C . GLN A 1 92 ? 0.521 5.827 10.134 1.00 85.94 92 GLN A C 1
ATOM 753 O O . GLN A 1 92 ? 1.511 6.385 9.665 1.00 85.94 92 GLN A O 1
ATOM 758 N N . VAL A 1 93 ? 0.420 4.498 10.239 1.00 77.25 93 VAL A N 1
ATOM 759 C CA . VAL A 1 93 ? 1.473 3.578 9.782 1.00 77.25 93 VAL A CA 1
ATOM 760 C C . VAL A 1 93 ? 1.744 3.775 8.291 1.00 77.25 93 VAL A C 1
ATOM 762 O O . VAL A 1 93 ? 2.901 3.872 7.902 1.00 77.25 93 VAL A O 1
ATOM 765 N N . GLN A 1 94 ? 0.700 3.971 7.479 1.00 71.31 94 GLN A N 1
ATOM 766 C CA . GLN A 1 94 ? 0.835 4.259 6.048 1.00 71.31 94 GLN A CA 1
ATOM 767 C C . GLN A 1 94 ? 1.568 5.582 5.732 1.00 71.31 94 GLN A C 1
ATOM 769 O O . GLN A 1 94 ? 2.108 5.723 4.640 1.00 71.31 94 GLN A O 1
ATOM 774 N N . ARG A 1 95 ? 1.571 6.573 6.639 1.00 62.28 95 ARG A N 1
ATOM 775 C CA . ARG A 1 95 ? 2.275 7.857 6.427 1.00 62.28 95 ARG A CA 1
ATOM 776 C C . ARG A 1 95 ? 3.737 7.848 6.865 1.00 62.28 95 ARG A C 1
ATOM 778 O O . ARG A 1 95 ? 4.464 8.763 6.490 1.00 62.28 95 ARG A O 1
ATOM 785 N N . LEU A 1 96 ? 4.124 6.915 7.731 1.00 59.00 96 LEU A N 1
ATOM 786 C CA . LEU A 1 96 ? 5.454 6.880 8.347 1.00 59.00 96 LEU A CA 1
ATOM 787 C C . LEU A 1 96 ? 6.447 5.990 7.585 1.00 59.00 96 LEU A C 1
ATOM 789 O O . LEU A 1 96 ? 7.643 6.068 7.863 1.00 59.00 96 LEU A O 1
ATOM 793 N N . CYS A 1 97 ? 5.957 5.160 6.663 1.00 50.12 97 CYS A N 1
ATOM 794 C CA . CYS A 1 97 ? 6.747 4.319 5.765 1.00 50.12 97 CYS A CA 1
ATOM 795 C C . CYS A 1 97 ? 6.967 4.964 4.394 1.00 50.12 97 CYS A C 1
ATOM 797 O O . CYS A 1 97 ? 6.017 5.602 3.882 1.00 50.12 97 CYS A O 1
#

pLDDT: mean 81.75, std 14.44, range [46.72, 96.0]

Organism: NCBI:txid714518

InterPro domains:
  IPR009846 Splicing factor 3B subunit 5/RDS3 complex subunit 10 [PF07189] (25-92)
  IPR009846 Splicing factor 3B subunit 5/RDS3 complex subunit 10 [PTHR20978] (22-92)